Protein AF-A0AAN7QAF7-F1 (afdb_monomer)

Structure (mmCIF, N/CA/C/O backbone):
data_AF-A0AAN7QAF7-F1
#
_entry.id   AF-A0AAN7QAF7-F1
#
loop_
_atom_site.group_PDB
_atom_site.id
_atom_site.type_symbol
_atom_site.label_atom_id
_atom_site.label_alt_id
_atom_site.label_comp_id
_atom_site.label_asym_id
_atom_site.label_entity_id
_atom_site.label_seq_id
_atom_site.pdbx_PDB_ins_code
_atom_site.Cartn_x
_atom_site.Cartn_y
_atom_site.Cartn_z
_atom_site.occupancy
_atom_site.B_iso_or_equiv
_atom_site.auth_seq_id
_atom_site.auth_comp_id
_atom_site.auth_asym_id
_atom_site.auth_atom_id
_atom_site.pdbx_PDB_model_num
ATOM 1 N N . MET A 1 1 ? -32.906 6.557 38.421 1.00 49.09 1 MET A N 1
ATOM 2 C CA . MET A 1 1 ? -31.482 6.964 38.502 1.00 49.09 1 MET A CA 1
ATOM 3 C C . MET A 1 1 ? -30.480 5.930 37.951 1.00 49.09 1 MET A C 1
ATOM 5 O O . MET A 1 1 ? -29.387 6.329 37.590 1.00 49.09 1 MET A O 1
ATOM 9 N N . ARG A 1 2 ? -30.810 4.629 37.822 1.00 55.72 2 ARG A N 1
ATOM 10 C CA . ARG A 1 2 ? -29.847 3.585 37.386 1.00 55.72 2 ARG A CA 1
ATOM 11 C C . ARG A 1 2 ? -29.535 3.534 35.876 1.00 55.72 2 ARG A C 1
ATOM 13 O O . ARG A 1 2 ? -28.431 3.165 35.511 1.00 55.72 2 ARG A O 1
ATOM 20 N N . ILE A 1 3 ? -30.469 3.946 35.015 1.00 55.34 3 ILE A N 1
ATOM 21 C CA . ILE A 1 3 ? -30.346 3.822 33.545 1.00 55.34 3 ILE A CA 1
ATOM 22 C C . ILE A 1 3 ? -29.390 4.870 32.939 1.00 55.34 3 ILE A C 1
ATOM 24 O O . ILE A 1 3 ? -28.676 4.584 31.979 1.00 55.34 3 ILE A O 1
ATOM 28 N N . ALA A 1 4 ? -29.322 6.068 33.530 1.00 60.53 4 ALA A N 1
ATOM 29 C CA . ALA A 1 4 ? -28.430 7.130 33.062 1.00 60.53 4 ALA A CA 1
ATOM 30 C C . ALA A 1 4 ? -26.950 6.747 33.237 1.00 60.53 4 ALA A C 1
ATOM 32 O O . ALA A 1 4 ? -26.159 6.940 32.322 1.00 60.53 4 ALA A O 1
ATOM 33 N N . ASN A 1 5 ? -26.588 6.107 34.355 1.00 67.44 5 ASN A N 1
ATOM 34 C CA . ASN A 1 5 ? -25.213 5.664 34.601 1.00 67.44 5 ASN A CA 1
ATOM 35 C C . ASN A 1 5 ? -24.776 4.535 33.656 1.00 67.44 5 ASN A C 1
ATOM 37 O O . ASN A 1 5 ? -23.627 4.525 33.229 1.00 67.44 5 ASN A O 1
ATOM 41 N N . SER A 1 6 ? -25.680 3.625 33.268 1.00 68.69 6 SER A N 1
ATOM 42 C CA . SER A 1 6 ? -25.362 2.584 32.279 1.00 68.69 6 SER A CA 1
ATOM 43 C C . SER A 1 6 ? -25.196 3.139 30.860 1.00 68.69 6 SER A C 1
ATOM 45 O O . SER A 1 6 ? -24.299 2.707 30.144 1.00 68.69 6 SER A O 1
ATOM 47 N N . GLN A 1 7 ? -26.015 4.118 30.449 1.00 75.56 7 GLN A N 1
ATOM 48 C CA . GLN A 1 7 ? -25.862 4.773 29.140 1.00 75.56 7 GLN A CA 1
ATOM 49 C C . GLN A 1 7 ? -24.601 5.638 29.068 1.00 75.56 7 GLN A C 1
ATOM 51 O O . GLN A 1 7 ? -23.912 5.622 28.051 1.00 75.56 7 GLN A O 1
ATOM 56 N N . ILE A 1 8 ? -24.279 6.360 30.145 1.00 83.00 8 ILE A N 1
ATOM 57 C CA . ILE A 1 8 ? -23.038 7.137 30.248 1.00 83.00 8 ILE A CA 1
ATOM 58 C C . ILE A 1 8 ? -21.828 6.201 30.163 1.00 83.00 8 ILE A C 1
ATOM 60 O O . ILE A 1 8 ? -20.916 6.467 29.390 1.00 83.00 8 ILE A O 1
ATOM 64 N N . PHE A 1 9 ? -21.853 5.072 30.876 1.00 83.44 9 PHE A N 1
ATOM 65 C CA . PHE A 1 9 ? -20.771 4.090 30.847 1.00 83.44 9 PHE A CA 1
ATOM 66 C C . PHE A 1 9 ? -20.525 3.508 29.444 1.00 83.44 9 PHE A C 1
ATOM 68 O O . PHE A 1 9 ? -19.388 3.499 28.979 1.00 83.44 9 PHE A O 1
ATOM 75 N N . LEU A 1 10 ? -21.581 3.089 28.733 1.00 86.00 10 LEU A N 1
ATOM 76 C CA . LEU A 1 10 ? -21.456 2.590 27.355 1.00 86.00 10 LEU A CA 1
ATOM 77 C C . LEU A 1 10 ? -20.943 3.664 26.390 1.00 86.00 10 LEU A C 1
ATOM 79 O O . LEU A 1 10 ? -20.149 3.363 25.502 1.00 86.00 10 LEU A O 1
ATOM 83 N N . ARG A 1 11 ? -21.361 4.922 26.573 1.00 89.19 11 ARG A N 1
ATOM 84 C CA . ARG A 1 11 ? -20.878 6.042 25.760 1.00 89.19 11 ARG A CA 1
ATOM 85 C C . ARG A 1 11 ? -19.379 6.267 25.951 1.00 89.19 11 ARG A C 1
ATOM 87 O O . ARG A 1 11 ? -18.666 6.370 24.962 1.00 89.19 11 ARG A O 1
ATOM 94 N N . THR A 1 12 ? -18.900 6.253 27.194 1.00 90.50 12 THR A N 1
ATOM 95 C CA . THR A 1 12 ? -17.469 6.378 27.500 1.00 90.50 12 THR A CA 1
ATOM 96 C C . THR A 1 12 ? -16.644 5.253 26.870 1.00 90.50 12 THR A C 1
ATOM 98 O O . THR A 1 12 ? -15.569 5.515 26.340 1.00 90.50 12 THR A O 1
ATOM 101 N N . ILE A 1 13 ? -17.142 4.011 26.886 1.00 91.62 13 ILE A N 1
ATOM 102 C CA . ILE A 1 13 ? -16.455 2.880 26.240 1.00 91.62 13 ILE A CA 1
ATOM 103 C C . ILE A 1 13 ? -16.344 3.106 24.729 1.00 91.62 13 ILE A C 1
ATOM 105 O O . ILE A 1 13 ? -15.249 3.015 24.182 1.00 91.62 13 ILE A O 1
ATOM 109 N N . LEU A 1 14 ? -17.450 3.465 24.070 1.00 93.31 14 LEU A N 1
ATOM 110 C CA . LEU A 1 14 ? -17.462 3.707 22.626 1.00 93.31 14 LEU A CA 1
ATOM 111 C C . LEU A 1 14 ? -16.549 4.870 22.220 1.00 93.31 14 LEU A C 1
ATOM 113 O O . LEU A 1 14 ? -15.892 4.802 21.183 1.00 93.31 14 LEU A O 1
ATOM 117 N N . ASP A 1 15 ? -16.503 5.939 23.016 1.00 94.25 15 ASP A N 1
ATOM 118 C CA . ASP A 1 15 ? -15.635 7.086 22.745 1.00 94.25 15 ASP A CA 1
ATOM 119 C C . ASP A 1 15 ? -14.148 6.705 22.888 1.00 94.25 15 ASP A C 1
ATOM 121 O O . ASP A 1 15 ? -13.338 7.093 22.042 1.00 94.25 15 ASP A O 1
ATOM 125 N N . ASN A 1 16 ? -13.799 5.866 23.869 1.00 94.31 16 ASN A N 1
ATOM 126 C CA . ASN A 1 16 ? -12.440 5.336 24.022 1.00 94.31 16 ASN A CA 1
ATOM 127 C C . ASN A 1 16 ? -12.042 4.403 22.864 1.00 94.31 16 ASN A C 1
ATOM 129 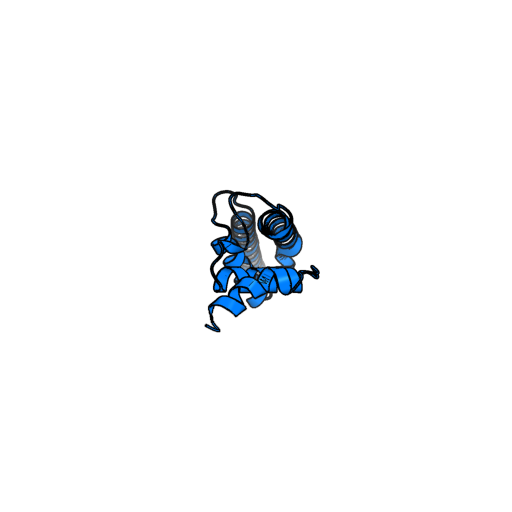O O . ASN A 1 16 ? -10.951 4.549 22.316 1.00 94.31 16 ASN A O 1
ATOM 133 N N . GLU A 1 17 ? -12.921 3.487 22.444 1.00 94.81 17 GLU A N 1
ATOM 134 C CA . GLU A 1 17 ? -12.663 2.601 21.295 1.00 94.81 17 GLU A CA 1
ATOM 135 C C . GLU A 1 17 ? -12.466 3.406 20.004 1.00 94.81 17 GLU A C 1
ATOM 137 O O . GLU A 1 17 ? -11.545 3.152 19.225 1.00 94.81 17 GLU A O 1
ATOM 142 N N . ARG A 1 18 ? -13.298 4.433 19.786 1.00 95.12 18 ARG A N 1
ATOM 143 C CA . ARG A 1 18 ? -13.155 5.345 18.644 1.00 95.12 18 ARG A CA 1
ATOM 144 C C . ARG A 1 18 ? -11.825 6.081 18.674 1.00 95.12 18 ARG A C 1
ATOM 146 O O . ARG A 1 18 ? -11.208 6.217 17.619 1.00 95.12 18 ARG A O 1
ATOM 153 N N . HIS A 1 19 ? -11.399 6.545 19.847 1.00 96.31 19 HIS A N 1
ATOM 154 C CA . HIS A 1 19 ? -10.117 7.221 20.013 1.00 96.31 19 HIS A CA 1
ATOM 155 C C . HIS A 1 19 ? -8.955 6.305 19.623 1.00 96.31 19 HIS A C 1
ATOM 157 O O . HIS A 1 19 ? -8.169 6.664 18.750 1.00 96.31 19 HIS A O 1
ATOM 163 N N . GLN A 1 20 ? -8.930 5.083 20.162 1.00 96.81 20 GLN A N 1
ATOM 164 C CA . GLN A 1 20 ? -7.898 4.091 19.851 1.00 96.81 20 GLN A CA 1
ATOM 165 C C . GLN A 1 20 ? -7.848 3.752 18.357 1.00 96.81 20 GLN A C 1
ATOM 167 O O . GLN A 1 20 ? -6.77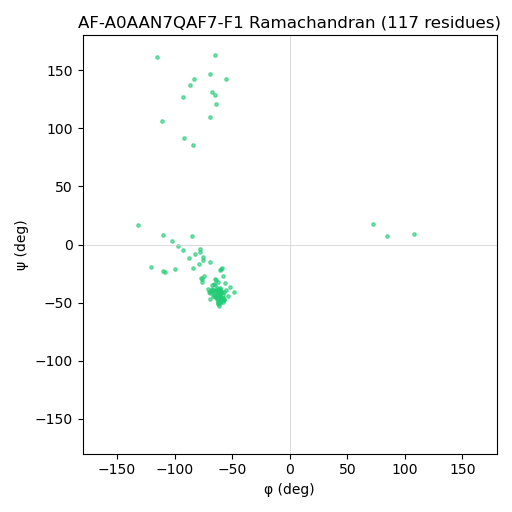0 3.656 17.773 1.00 96.81 20 GLN A O 1
ATOM 172 N N . ILE A 1 21 ? -9.008 3.625 17.703 1.00 96.19 21 ILE A N 1
ATOM 173 C CA . ILE A 1 21 ? -9.070 3.404 16.251 1.00 96.19 21 ILE A CA 1
ATOM 174 C C . ILE A 1 21 ? -8.452 4.582 15.486 1.00 96.19 21 ILE A C 1
ATOM 176 O O . ILE A 1 21 ? -7.742 4.358 14.505 1.00 96.19 21 ILE A O 1
ATOM 180 N N . GLN A 1 22 ? -8.709 5.829 15.898 1.00 97.06 22 GLN A N 1
ATOM 181 C CA . GLN A 1 22 ? -8.111 6.994 15.237 1.00 97.06 22 GLN A CA 1
ATOM 182 C C . GLN A 1 22 ? -6.598 7.068 15.453 1.00 97.06 22 GLN A C 1
ATOM 184 O O . GLN A 1 22 ? -5.882 7.386 14.504 1.00 97.06 22 GLN A O 1
ATOM 189 N N . GLU A 1 23 ? -6.113 6.739 16.650 1.00 97.56 23 GLU A N 1
ATOM 190 C CA . GLU A 1 23 ? -4.678 6.689 16.955 1.00 97.56 23 GLU A CA 1
ATOM 191 C C . GLU A 1 23 ? -3.969 5.648 16.087 1.00 97.56 23 GLU A C 1
ATOM 193 O O . GLU A 1 23 ? -3.060 5.996 15.332 1.00 97.56 23 GLU A O 1
ATOM 198 N N . LEU A 1 24 ? -4.466 4.408 16.077 1.00 97.19 24 LEU A N 1
ATOM 199 C CA . LEU A 1 24 ? -3.911 3.329 15.254 1.00 97.19 24 LEU A CA 1
ATOM 200 C C . LEU A 1 24 ? -3.974 3.658 13.760 1.00 97.19 24 LEU A C 1
ATOM 202 O O . LEU A 1 24 ? -3.039 3.384 13.008 1.00 97.19 24 LEU A O 1
ATOM 206 N N . LYS A 1 25 ? -5.060 4.292 13.305 1.00 96.81 25 LYS A N 1
ATOM 207 C CA . LYS A 1 25 ? -5.158 4.774 11.925 1.00 96.81 25 LYS A CA 1
ATOM 208 C C . LYS A 1 25 ? -4.095 5.837 11.629 1.00 96.81 25 LYS A C 1
ATOM 210 O O . LYS A 1 25 ? -3.517 5.829 10.542 1.00 96.81 25 LYS A O 1
ATOM 215 N N . GLY A 1 26 ? -3.834 6.736 12.574 1.00 97.31 26 GLY A N 1
ATOM 216 C CA . GLY A 1 26 ? -2.753 7.714 12.493 1.00 97.31 26 GLY A CA 1
ATOM 217 C C . GLY A 1 26 ? -1.385 7.048 12.358 1.00 97.31 26 GLY A C 1
ATOM 218 O O . GLY A 1 26 ? -0.626 7.406 11.461 1.00 97.31 26 GLY A O 1
ATOM 219 N N . GLU A 1 27 ? -1.105 6.033 13.173 1.00 96.56 27 GLU A N 1
ATOM 220 C CA . GLU A 1 27 ? 0.149 5.274 13.118 1.00 96.56 27 GLU A CA 1
ATOM 221 C C . GLU A 1 27 ? 0.333 4.549 11.783 1.00 96.56 27 GLU A C 1
ATOM 223 O O . GLU A 1 27 ? 1.373 4.672 11.142 1.00 96.56 27 GLU A O 1
ATOM 228 N N . VAL A 1 28 ? -0.685 3.842 11.289 1.00 96.44 28 VAL A N 1
ATOM 229 C CA . VAL A 1 28 ? -0.586 3.171 9.982 1.00 96.44 28 VAL A CA 1
ATOM 230 C C . VAL A 1 28 ? -0.327 4.187 8.868 1.00 96.44 28 VAL A C 1
ATOM 232 O O . VAL A 1 28 ? 0.497 3.955 7.982 1.00 96.44 28 VAL A O 1
ATOM 235 N N . LYS A 1 29 ? -0.977 5.353 8.932 1.00 97.06 29 LYS A N 1
ATOM 236 C CA . LYS A 1 29 ? -0.746 6.440 7.980 1.00 97.06 29 LYS A CA 1
ATOM 237 C C . LYS A 1 29 ? 0.703 6.930 8.015 1.00 97.06 29 LYS A C 1
ATOM 239 O O . LYS A 1 29 ? 1.302 7.076 6.948 1.00 97.06 29 LYS A O 1
ATOM 244 N N . THR A 1 30 ? 1.275 7.163 9.199 1.00 96.06 30 THR A N 1
ATOM 245 C CA . THR A 1 30 ? 2.676 7.600 9.306 1.00 96.06 30 THR A CA 1
ATOM 246 C C . THR A 1 30 ? 3.623 6.536 8.769 1.00 96.06 30 THR A C 1
ATOM 248 O O . THR A 1 30 ? 4.541 6.883 8.029 1.00 96.06 30 THR A O 1
ATOM 251 N N . MET A 1 31 ? 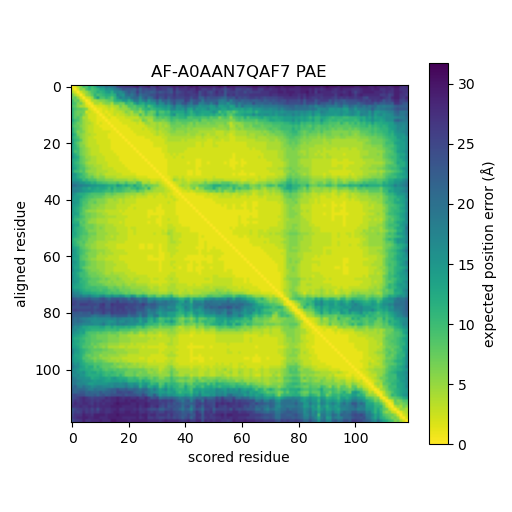3.351 5.254 9.028 1.00 95.62 31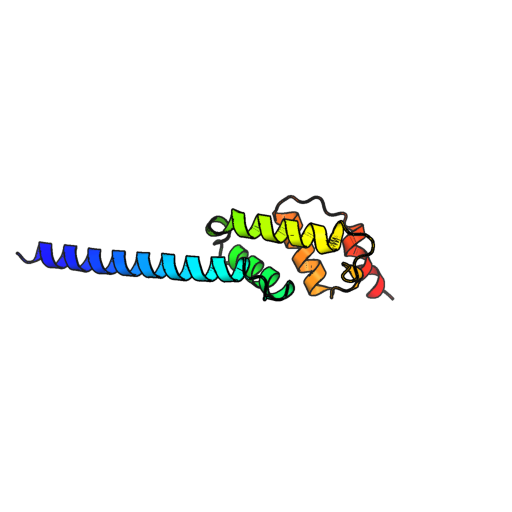 MET A N 1
ATOM 252 C CA . MET A 1 31 ? 4.141 4.134 8.512 1.00 95.62 31 MET A CA 1
ATOM 253 C C . MET A 1 31 ? 4.180 4.063 6.978 1.00 95.62 31 MET A C 1
ATOM 255 O O . MET A 1 31 ? 5.231 3.748 6.420 1.00 95.62 31 MET A O 1
ATOM 259 N N . ILE A 1 32 ? 3.078 4.386 6.289 1.00 95.19 32 ILE A N 1
ATOM 260 C CA 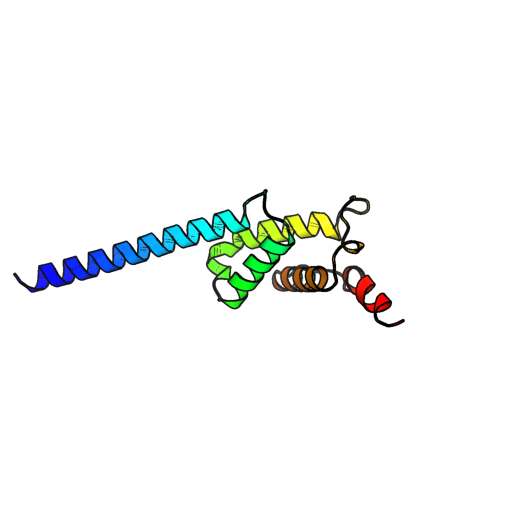. ILE A 1 32 ? 3.050 4.454 4.815 1.00 95.19 32 ILE A CA 1
ATOM 261 C C . ILE A 1 32 ? 3.879 5.649 4.316 1.00 95.19 32 ILE A C 1
ATOM 263 O O . ILE A 1 32 ? 4.632 5.533 3.350 1.00 95.19 32 ILE A O 1
ATOM 267 N N . THR A 1 33 ? 3.764 6.806 4.978 1.00 93.94 33 THR A N 1
ATOM 268 C CA . THR A 1 33 ? 4.377 8.064 4.511 1.00 93.94 33 THR A CA 1
ATOM 269 C C . THR A 1 33 ? 5.819 8.299 4.974 1.00 93.94 33 THR A C 1
ATOM 271 O O . THR A 1 33 ? 6.461 9.217 4.474 1.00 93.94 33 THR A O 1
ATOM 274 N N . ALA A 1 34 ? 6.333 7.516 5.926 1.00 92.81 34 ALA A N 1
ATOM 275 C CA . ALA A 1 34 ? 7.644 7.731 6.542 1.00 92.81 34 ALA A CA 1
ATOM 276 C C . ALA A 1 34 ? 8.787 7.582 5.530 1.00 92.81 34 ALA A C 1
ATOM 278 O O . ALA A 1 34 ? 8.957 6.514 4.956 1.00 92.81 34 ALA A O 1
ATOM 279 N N . THR A 1 35 ? 9.603 8.614 5.317 1.00 84.00 35 THR A N 1
ATOM 280 C CA . THR A 1 35 ? 10.685 8.591 4.312 1.00 84.00 35 THR A CA 1
ATOM 281 C C . THR A 1 35 ? 11.786 7.573 4.624 1.00 84.00 35 THR A C 1
ATOM 283 O O . THR A 1 35 ? 12.370 7.023 3.703 1.00 84.00 35 THR A O 1
ATOM 286 N N . GLU A 1 36 ? 12.026 7.286 5.904 1.00 83.56 36 GLU A N 1
ATOM 287 C CA . GLU A 1 36 ? 13.137 6.450 6.388 1.00 83.56 36 GLU A CA 1
ATOM 288 C C . GLU A 1 36 ? 12.945 4.940 6.170 1.00 83.56 36 GLU A C 1
ATOM 290 O O . GLU A 1 36 ? 13.882 4.176 6.373 1.00 83.56 36 GLU A O 1
ATOM 295 N N . ARG A 1 37 ? 11.744 4.486 5.787 1.00 80.69 37 ARG A N 1
ATOM 296 C CA . ARG A 1 37 ? 11.478 3.055 5.569 1.00 80.69 37 ARG A CA 1
ATOM 297 C C . ARG A 1 37 ? 11.837 2.609 4.161 1.00 80.69 37 ARG A C 1
ATOM 299 O O . ARG A 1 37 ? 11.436 3.256 3.188 1.00 80.69 37 ARG A O 1
ATOM 306 N N . GLU A 1 38 ? 12.472 1.442 4.086 1.00 84.81 38 GLU A N 1
ATOM 307 C CA . GLU A 1 38 ? 12.819 0.767 2.839 1.00 84.81 38 GLU A CA 1
ATOM 308 C C . GLU A 1 38 ? 11.580 0.550 1.951 1.00 84.81 38 GLU A C 1
ATOM 310 O O . GLU A 1 38 ? 10.495 0.227 2.460 1.00 84.81 38 GLU A O 1
ATOM 315 N N . PRO A 1 39 ? 11.698 0.684 0.616 1.00 85.69 39 PRO A N 1
ATOM 316 C CA . PRO A 1 39 ? 10.556 0.540 -0.280 1.00 85.69 39 PRO A CA 1
ATOM 317 C C . PRO A 1 39 ? 9.813 -0.796 -0.136 1.00 85.69 39 PRO A C 1
ATOM 319 O O . PRO A 1 39 ? 8.582 -0.830 -0.137 1.00 85.69 39 PRO A O 1
ATOM 322 N N . LEU A 1 40 ? 10.545 -1.898 0.057 1.00 88.62 40 LEU A N 1
ATOM 323 C CA . LEU A 1 40 ? 9.957 -3.228 0.224 1.00 88.62 40 LEU A CA 1
ATOM 324 C C . LEU A 1 40 ? 9.049 -3.320 1.461 1.00 88.62 40 LEU A C 1
ATOM 326 O O . LEU A 1 40 ? 7.948 -3.869 1.385 1.00 88.62 40 LEU A O 1
ATOM 330 N N . GLU A 1 41 ? 9.459 -2.738 2.589 1.00 91.88 41 GLU A N 1
ATOM 331 C CA . GLU A 1 41 ? 8.663 -2.752 3.821 1.00 91.88 41 GLU A CA 1
ATOM 332 C C . GLU A 1 41 ? 7.328 -2.028 3.640 1.00 91.88 41 GLU A C 1
ATOM 334 O O . GLU A 1 41 ? 6.280 -2.497 4.093 1.00 91.88 41 GLU A O 1
ATOM 339 N N . LYS A 1 42 ? 7.344 -0.897 2.930 1.00 94.12 42 LYS A N 1
ATOM 340 C CA . LYS A 1 42 ? 6.122 -0.151 2.619 1.00 94.12 42 LYS A CA 1
ATOM 341 C C . LYS A 1 42 ? 5.223 -0.915 1.657 1.00 94.12 42 LYS A C 1
ATOM 343 O O . LYS A 1 42 ? 4.012 -0.948 1.870 1.00 94.12 42 LYS A O 1
ATOM 348 N N . LEU A 1 43 ? 5.785 -1.568 0.638 1.00 94.62 43 LEU A N 1
ATOM 349 C CA . LEU A 1 43 ? 5.010 -2.428 -0.261 1.00 94.62 43 LEU A CA 1
ATOM 350 C C . LEU A 1 43 ? 4.346 -3.585 0.504 1.00 94.62 43 LEU A C 1
ATOM 352 O O . LEU A 1 43 ? 3.181 -3.891 0.243 1.00 94.62 43 LEU A O 1
ATOM 356 N N . HIS A 1 44 ? 5.025 -4.182 1.492 1.00 95.38 44 HIS A N 1
ATOM 357 C CA . HIS A 1 44 ? 4.417 -5.181 2.380 1.00 95.38 44 HIS A CA 1
ATOM 358 C C . HIS A 1 44 ? 3.300 -4.623 3.240 1.00 95.38 44 HIS A C 1
ATOM 360 O O . HIS A 1 44 ? 2.241 -5.244 3.331 1.00 95.38 44 HIS A O 1
ATOM 366 N N . LEU A 1 45 ? 3.514 -3.458 3.846 1.00 96.75 45 LEU A N 1
ATOM 367 C CA . LEU A 1 45 ? 2.486 -2.805 4.642 1.00 96.75 45 LEU A CA 1
ATOM 368 C C . LEU A 1 45 ? 1.229 -2.542 3.802 1.00 96.75 45 LEU A C 1
ATOM 370 O O . LEU A 1 45 ? 0.122 -2.868 4.224 1.00 96.75 45 LEU A O 1
ATOM 374 N N . ILE A 1 46 ? 1.396 -2.018 2.586 1.00 97.06 46 ILE A N 1
ATOM 375 C CA . ILE A 1 46 ? 0.286 -1.772 1.659 1.00 97.06 46 ILE A CA 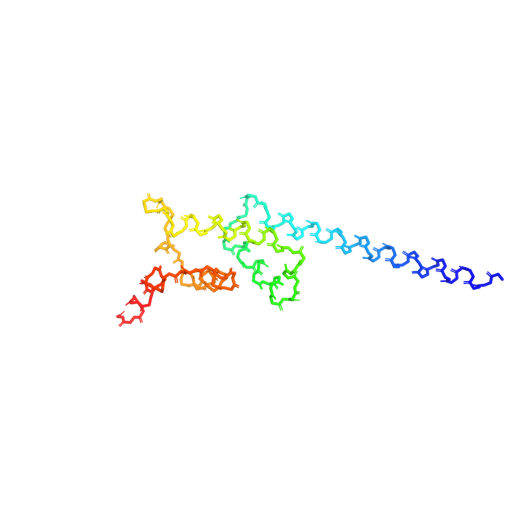1
ATOM 376 C C . ILE A 1 46 ? -0.419 -3.079 1.288 1.00 97.06 46 ILE A C 1
ATOM 378 O O . ILE A 1 46 ? -1.651 -3.124 1.297 1.00 97.06 46 ILE A O 1
ATOM 382 N N . ASP A 1 47 ? 0.331 -4.147 1.009 1.00 96.50 47 ASP A N 1
ATOM 383 C CA . ASP A 1 47 ? -0.261 -5.453 0.710 1.00 96.50 47 ASP A CA 1
ATOM 384 C C . ASP A 1 47 ? -1.101 -5.991 1.871 1.00 96.50 47 ASP A C 1
ATOM 386 O O . ASP A 1 47 ? -2.224 -6.456 1.669 1.00 96.50 47 ASP A O 1
ATOM 390 N N . GLN A 1 48 ? -0.590 -5.891 3.099 1.00 97.50 48 GLN A N 1
ATOM 391 C CA . GLN A 1 48 ? -1.310 -6.314 4.297 1.00 97.50 48 GLN A CA 1
ATOM 392 C C . GLN A 1 48 ? -2.586 -5.493 4.497 1.00 97.50 48 GLN A C 1
ATOM 394 O O . GLN A 1 48 ? -3.656 -6.067 4.693 1.00 97.50 48 GLN A O 1
ATOM 399 N N . ILE A 1 49 ? -2.508 -4.167 4.370 1.00 97.00 49 ILE A N 1
ATOM 400 C CA . ILE A 1 49 ? -3.669 -3.271 4.474 1.00 97.00 49 ILE A CA 1
ATOM 401 C C . ILE A 1 49 ? -4.741 -3.633 3.437 1.00 97.00 49 ILE A C 1
ATOM 403 O O . ILE A 1 49 ? -5.929 -3.679 3.768 1.00 97.00 49 ILE A O 1
ATOM 407 N N . GLN A 1 50 ? -4.343 -3.915 2.192 1.00 95.69 50 GLN A N 1
ATOM 408 C CA . GLN A 1 50 ? -5.269 -4.340 1.141 1.00 95.69 50 GLN A CA 1
ATOM 409 C C .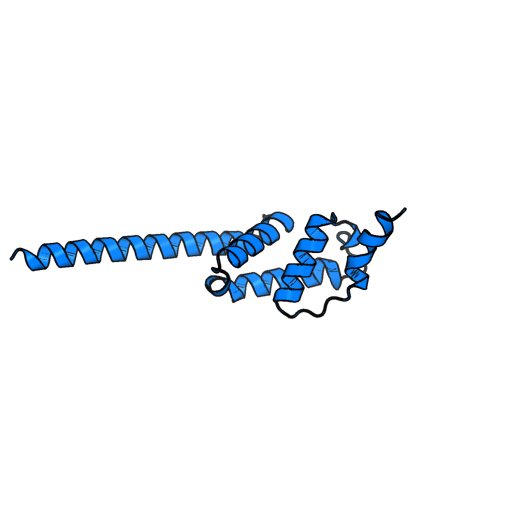 GLN A 1 50 ? -5.904 -5.700 1.448 1.00 95.69 50 GLN A C 1
ATOM 411 O O . GLN A 1 50 ? -7.122 -5.836 1.337 1.00 95.69 50 GLN A O 1
ATOM 416 N N . ARG A 1 51 ? -5.115 -6.690 1.884 1.00 96.12 51 ARG A N 1
ATOM 417 C CA . ARG A 1 51 ? -5.609 -8.032 2.249 1.00 96.12 51 ARG A CA 1
ATOM 418 C C . ARG A 1 51 ? -6.548 -8.021 3.453 1.00 96.12 51 ARG A C 1
ATOM 420 O O . ARG A 1 51 ? -7.455 -8.843 3.513 1.00 96.12 51 ARG A O 1
ATOM 427 N N . LEU A 1 52 ? -6.355 -7.081 4.375 1.00 96.69 52 LEU A N 1
ATOM 428 C CA . LEU A 1 52 ? -7.246 -6.847 5.513 1.00 96.69 52 LEU A CA 1
ATOM 429 C C . LEU A 1 52 ? -8.521 -6.075 5.130 1.00 96.69 52 LEU A C 1
ATOM 431 O O . LEU A 1 52 ? -9.383 -5.865 5.977 1.00 96.69 52 LEU A O 1
ATOM 435 N N . GLY A 1 53 ? -8.653 -5.631 3.876 1.00 96.06 53 GLY A N 1
ATOM 436 C CA . GLY A 1 53 ? -9.801 -4.847 3.420 1.00 96.06 53 GLY A CA 1
ATOM 437 C C . GLY A 1 53 ? -9.819 -3.413 3.953 1.00 96.06 53 GLY A C 1
ATOM 438 O O . GLY A 1 53 ? -10.854 -2.758 3.896 1.00 96.06 53 GLY A O 1
ATOM 439 N N . LEU A 1 54 ? -8.689 -2.902 4.452 1.00 96.88 54 LEU A N 1
ATOM 440 C CA . LEU A 1 54 ? -8.583 -1.580 5.083 1.00 96.88 54 LEU A CA 1
ATOM 441 C C . LEU A 1 54 ? -8.070 -0.489 4.132 1.00 96.88 54 LEU A C 1
ATOM 443 O O . LEU A 1 54 ? -7.976 0.673 4.522 1.00 96.88 54 LEU A O 1
ATOM 447 N N . ALA A 1 55 ? -7.755 -0.830 2.879 1.00 96.19 55 ALA A N 1
ATOM 448 C CA . ALA A 1 55 ? -7.153 0.095 1.913 1.00 96.19 55 ALA A CA 1
ATOM 449 C C . ALA A 1 55 ? -7.962 1.381 1.688 1.00 96.19 55 ALA A C 1
ATOM 451 O O . ALA A 1 55 ? -7.377 2.451 1.540 1.00 96.19 55 ALA A O 1
ATOM 452 N N . TYR A 1 56 ? -9.295 1.315 1.765 1.00 95.88 56 TYR A N 1
ATOM 453 C CA . TYR A 1 56 ? -10.168 2.482 1.592 1.00 95.88 56 TYR A CA 1
ATOM 454 C C . TYR A 1 56 ? -9.917 3.594 2.626 1.00 95.88 56 TYR A C 1
ATOM 456 O O . TYR A 1 56 ? -10.243 4.756 2.384 1.00 95.88 56 TYR A O 1
ATOM 464 N N . HIS A 1 57 ? -9.323 3.273 3.779 1.00 96.88 57 HIS A N 1
ATOM 465 C CA . HIS A 1 57 ? -8.944 4.262 4.785 1.00 96.88 57 HIS A CA 1
ATOM 466 C C . HIS A 1 57 ? -7.654 5.025 4.464 1.00 96.88 57 HIS A C 1
ATOM 468 O O . HIS A 1 57 ? -7.444 6.076 5.074 1.00 96.88 57 HIS A O 1
ATOM 474 N N . PHE A 1 58 ? -6.838 4.515 3.536 1.00 97.31 58 PHE A N 1
ATOM 475 C CA . PHE A 1 58 ? -5.485 4.993 3.222 1.00 97.31 58 PHE A CA 1
ATOM 476 C C . PHE A 1 58 ? -5.253 5.181 1.717 1.00 97.31 58 PHE A C 1
ATOM 478 O O . PHE A 1 58 ? -4.111 5.243 1.267 1.00 97.31 58 PHE A O 1
ATOM 485 N N . GLN A 1 59 ? -6.326 5.236 0.920 1.00 95.88 59 GLN A N 1
ATOM 486 C CA . GLN A 1 59 ? -6.246 5.242 -0.543 1.00 95.88 59 GLN A CA 1
ATOM 487 C C . GLN A 1 59 ? -5.322 6.354 -1.058 1.00 95.88 59 GLN A C 1
ATOM 489 O O . GLN A 1 59 ? -4.449 6.105 -1.878 1.00 95.88 59 GLN A O 1
ATOM 494 N N . LYS A 1 60 ? -5.439 7.563 -0.495 1.00 96.19 60 LYS A N 1
ATOM 495 C CA . LYS A 1 60 ? -4.616 8.715 -0.882 1.00 96.19 60 LYS A CA 1
ATOM 496 C C . LYS A 1 60 ? -3.123 8.471 -0.648 1.00 96.19 60 LYS A C 1
ATOM 498 O O . LYS A 1 60 ? -2.299 8.854 -1.475 1.00 96.19 60 LYS A O 1
ATOM 503 N N . GLU A 1 61 ? -2.769 7.903 0.499 1.00 96.94 61 GLU A N 1
ATOM 504 C CA . GLU A 1 61 ? -1.385 7.611 0.863 1.00 96.94 61 GLU A CA 1
ATOM 505 C C . GLU A 1 61 ? -0.809 6.477 0.010 1.00 96.94 61 GLU A C 1
ATOM 507 O O . GLU A 1 61 ? 0.325 6.585 -0.455 1.00 96.94 61 GLU A O 1
ATOM 512 N N . ILE A 1 62 ? -1.611 5.438 -0.244 1.00 96.31 62 ILE A N 1
ATOM 513 C CA . ILE A 1 62 ? -1.257 4.309 -1.111 1.00 96.31 62 ILE A CA 1
ATOM 514 C C . ILE A 1 62 ? -1.008 4.788 -2.545 1.00 96.31 62 ILE A C 1
ATOM 516 O O . ILE A 1 62 ? 0.040 4.478 -3.107 1.00 96.31 62 ILE A O 1
ATOM 520 N N . ASP A 1 63 ? -1.924 5.572 -3.116 1.00 95.19 63 ASP A N 1
ATOM 521 C CA . ASP A 1 63 ? -1.814 6.071 -4.492 1.00 95.19 63 ASP A CA 1
ATOM 522 C C . ASP A 1 63 ? -0.575 6.942 -4.665 1.00 95.19 63 ASP A C 1
ATOM 524 O O . ASP A 1 63 ? 0.203 6.757 -5.600 1.00 95.19 63 ASP A O 1
ATOM 528 N N . LYS A 1 64 ? -0.354 7.865 -3.719 1.00 95.00 64 LYS A N 1
ATOM 529 C CA . LYS A 1 64 ? 0.823 8.732 -3.735 1.00 95.00 64 LYS A CA 1
ATOM 530 C C . LYS A 1 64 ? 2.112 7.910 -3.709 1.00 95.00 64 LYS A C 1
ATOM 532 O O . LYS A 1 64 ? 3.004 8.160 -4.513 1.00 95.00 64 LYS A O 1
ATOM 537 N N . TYR A 1 65 ? 2.201 6.936 -2.806 1.00 94.88 65 TYR A N 1
ATOM 538 C CA . TYR A 1 65 ? 3.397 6.114 -2.678 1.00 94.88 65 TYR A CA 1
ATOM 539 C C . TYR A 1 65 ? 3.638 5.245 -3.921 1.00 94.88 65 TYR A C 1
ATOM 541 O O . TYR A 1 65 ? 4.757 5.176 -4.423 1.00 94.88 65 TYR A O 1
ATOM 549 N N . LEU A 1 66 ? 2.594 4.614 -4.464 1.00 94.00 66 LEU A N 1
ATOM 550 C CA . LEU A 1 66 ? 2.724 3.784 -5.663 1.00 94.00 66 LEU A CA 1
ATOM 551 C C . LEU A 1 66 ? 3.106 4.603 -6.904 1.00 94.00 66 LEU A C 1
ATOM 553 O O . LEU A 1 66 ? 3.885 4.120 -7.724 1.00 94.00 66 LEU A O 1
ATOM 557 N N . GLU A 1 67 ? 2.638 5.847 -7.020 1.00 92.31 67 GLU A N 1
ATOM 558 C CA . GLU A 1 67 ? 3.078 6.777 -8.067 1.00 92.31 67 GLU A CA 1
ATOM 559 C C . GLU A 1 67 ? 4.573 7.123 -7.939 1.00 92.31 67 GLU A C 1
ATOM 561 O O . GLU A 1 67 ? 5.294 7.135 -8.938 1.00 92.31 67 GLU A O 1
ATOM 566 N N . GLU A 1 68 ? 5.059 7.380 -6.721 1.00 90.25 68 GLU A N 1
ATOM 567 C CA . GLU A 1 68 ? 6.479 7.656 -6.451 1.00 90.25 68 GLU A CA 1
ATOM 568 C C . GLU A 1 68 ? 7.361 6.454 -6.810 1.00 90.25 68 GLU A C 1
ATOM 570 O O . GLU A 1 68 ? 8.358 6.593 -7.520 1.00 90.25 68 GLU A O 1
ATOM 575 N N . VAL A 1 69 ? 6.957 5.255 -6.387 1.00 88.31 69 VAL A N 1
ATOM 576 C CA . VAL A 1 69 ? 7.677 4.011 -6.683 1.00 88.31 69 VAL A CA 1
ATOM 577 C C . VAL A 1 69 ? 7.642 3.695 -8.181 1.00 88.31 69 VAL A C 1
ATOM 579 O O . VAL A 1 69 ? 8.651 3.278 -8.750 1.00 88.31 69 VAL A O 1
ATOM 582 N N . LYS A 1 70 ? 6.516 3.939 -8.861 1.00 87.56 70 LYS A N 1
ATOM 583 C CA .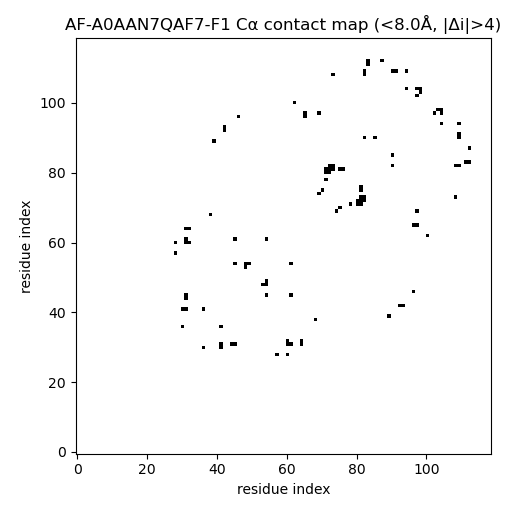 LYS A 1 70 ? 6.427 3.790 -10.318 1.00 87.56 70 LYS A CA 1
ATOM 584 C C . LYS A 1 70 ? 7.449 4.674 -11.029 1.00 87.56 70 LYS A C 1
ATOM 586 O O . LYS A 1 70 ? 8.151 4.184 -11.911 1.00 87.56 70 LYS A O 1
ATOM 591 N N . LYS A 1 71 ? 7.545 5.947 -10.639 1.00 86.62 71 LYS A N 1
ATOM 592 C CA . LYS A 1 71 ? 8.535 6.877 -11.198 1.00 86.62 71 LYS A CA 1
ATOM 593 C C . LYS A 1 71 ? 9.947 6.353 -10.990 1.00 86.62 71 LYS A C 1
ATOM 595 O O . LYS A 1 71 ? 10.692 6.234 -11.960 1.00 86.62 71 LYS A O 1
ATOM 600 N N . LEU A 1 72 ? 10.256 5.960 -9.754 1.00 83.75 72 LEU A N 1
ATOM 601 C CA . LEU A 1 72 ? 11.570 5.466 -9.356 1.00 83.75 72 LEU A CA 1
ATOM 602 C C . LEU A 1 72 ? 12.024 4.249 -10.175 1.00 83.75 72 LEU A C 1
ATOM 604 O O . LEU A 1 72 ? 13.150 4.246 -10.654 1.00 83.75 72 LEU A O 1
ATOM 608 N N . TYR A 1 73 ? 11.161 3.244 -10.363 1.00 80.50 73 TYR A N 1
ATOM 609 C CA . TYR A 1 73 ? 11.570 1.966 -10.967 1.00 80.50 73 TYR A CA 1
ATOM 610 C C . TYR A 1 73 ? 11.232 1.803 -12.457 1.00 80.50 73 TYR A C 1
ATOM 612 O O . TYR A 1 73 ? 11.840 0.960 -13.115 1.00 80.50 73 TYR A O 1
ATOM 620 N N . PHE A 1 74 ? 10.264 2.550 -13.006 1.00 77.12 74 PHE A N 1
ATOM 621 C CA . PHE A 1 74 ? 9.765 2.322 -14.374 1.00 77.12 74 PHE A CA 1
ATOM 622 C C . PHE A 1 74 ? 9.918 3.503 -15.339 1.00 77.12 74 PHE A C 1
ATOM 624 O O . PHE A 1 74 ? 9.824 3.273 -16.553 1.00 77.12 74 PHE A O 1
ATOM 631 N N . GLU A 1 75 ? 10.095 4.732 -14.845 1.00 76.06 75 GLU A N 1
ATOM 632 C CA . GLU A 1 75 ? 10.142 5.947 -15.681 1.00 76.06 75 GLU A CA 1
ATOM 633 C C . GLU A 1 75 ? 11.544 6.559 -15.797 1.00 76.06 75 GLU A C 1
ATOM 635 O O . GLU A 1 75 ? 11.826 7.219 -16.795 1.00 76.06 75 GLU A O 1
ATOM 640 N N . HIS A 1 76 ? 12.439 6.311 -14.838 1.00 67.50 76 HIS A N 1
ATOM 641 C CA . HIS A 1 76 ? 13.822 6.782 -14.899 1.00 67.50 76 HIS A CA 1
ATOM 642 C C . HIS A 1 76 ? 14.743 5.743 -15.555 1.00 67.50 76 HIS A C 1
ATOM 644 O O . HIS A 1 76 ? 15.303 4.871 -14.897 1.00 67.50 76 HIS A O 1
ATOM 650 N N . GLU A 1 77 ? 14.927 5.841 -16.873 1.00 56.84 77 GLU A N 1
ATOM 651 C CA . GLU A 1 77 ? 16.007 5.122 -17.561 1.00 56.84 77 GLU A CA 1
ATOM 652 C C . GLU A 1 77 ? 17.355 5.745 -17.150 1.00 56.84 77 GLU A C 1
ATOM 654 O O . GLU A 1 77 ? 17.652 6.885 -17.504 1.00 56.84 77 GLU A O 1
ATOM 659 N N . GLY A 1 78 ? 18.152 5.016 -16.357 1.00 51.78 78 GLY A N 1
ATOM 660 C CA . GLY A 1 78 ? 19.495 5.433 -15.928 1.00 51.78 78 GLY A CA 1
ATOM 661 C C . GLY A 1 78 ? 19.647 5.852 -14.460 1.00 51.78 78 GLY A C 1
ATOM 662 O O . GLY A 1 78 ? 20.707 6.363 -14.100 1.00 51.78 78 GLY A O 1
ATOM 663 N N . SER A 1 79 ? 18.640 5.651 -13.601 1.00 55.78 79 SER A N 1
ATOM 664 C CA . SER A 1 79 ? 18.846 5.728 -12.147 1.00 55.78 79 SER A CA 1
ATOM 665 C C . SER A 1 79 ? 19.701 4.559 -11.651 1.00 55.78 79 SER A C 1
ATOM 667 O O . SER A 1 79 ? 19.599 3.443 -12.151 1.00 55.78 79 SER A O 1
ATOM 669 N N . GLU A 1 80 ? 20.508 4.805 -10.615 1.00 54.62 80 GLU A N 1
ATOM 670 C CA . GLU A 1 80 ? 21.307 3.782 -9.911 1.00 54.62 80 GLU A CA 1
ATOM 671 C C . GLU A 1 80 ? 20.427 2.657 -9.323 1.00 54.62 80 GLU A C 1
ATOM 673 O O . GLU A 1 80 ? 20.883 1.545 -9.079 1.00 54.62 80 GLU A O 1
ATOM 678 N N . ILE A 1 81 ? 19.132 2.940 -9.153 1.00 61.16 81 ILE A N 1
ATOM 679 C CA . ILE A 1 81 ? 18.093 2.010 -8.721 1.00 61.16 81 ILE A CA 1
ATOM 680 C C . ILE A 1 81 ? 17.167 1.759 -9.914 1.00 61.16 81 ILE A C 1
ATOM 682 O O . ILE A 1 81 ? 16.383 2.632 -10.284 1.00 61.16 81 ILE A O 1
ATOM 686 N N . SER A 1 82 ? 17.262 0.578 -10.518 1.00 67.69 82 SER A N 1
ATOM 687 C CA . SER A 1 82 ? 16.398 0.118 -11.608 1.00 67.69 82 SER A CA 1
ATOM 688 C C . SER A 1 82 ? 15.568 -1.081 -11.149 1.00 67.69 82 SER A C 1
ATOM 690 O O . SER A 1 82 ? 15.905 -1.749 -10.167 1.00 67.69 82 SER A O 1
ATOM 692 N N . ILE A 1 83 ? 14.476 -1.380 -11.859 1.00 70.44 83 ILE A N 1
ATOM 693 C CA . ILE A 1 83 ? 13.705 -2.608 -11.615 1.00 70.44 83 ILE A CA 1
ATOM 694 C C . ILE A 1 83 ? 14.554 -3.876 -11.778 1.00 70.44 83 ILE A C 1
ATOM 696 O O . ILE A 1 83 ? 14.292 -4.866 -11.105 1.00 70.44 83 ILE A O 1
ATOM 700 N N . ASP A 1 84 ? 15.603 -3.829 -12.601 1.00 68.38 84 ASP A N 1
ATOM 701 C CA . ASP A 1 84 ? 16.500 -4.962 -12.847 1.00 68.38 84 ASP A CA 1
ATOM 702 C C . ASP A 1 84 ? 17.365 -5.311 -11.621 1.00 68.38 84 ASP A C 1
ATOM 704 O O . ASP A 1 84 ? 17.933 -6.399 -11.552 1.00 68.38 84 ASP A O 1
ATOM 708 N N . HIS A 1 85 ? 17.450 -4.409 -10.636 1.00 72.81 85 HIS A N 1
ATOM 709 C CA . HIS A 1 85 ? 18.129 -4.642 -9.359 1.00 72.81 85 HIS A CA 1
ATOM 710 C C . HIS A 1 85 ? 17.196 -5.160 -8.252 1.00 72.81 85 HIS A C 1
ATOM 712 O O . HIS A 1 85 ? 17.669 -5.476 -7.160 1.00 72.81 85 HIS A O 1
ATOM 718 N N . LEU A 1 86 ? 15.885 -5.258 -8.504 1.00 78.00 86 LEU A N 1
ATOM 719 C CA . LEU A 1 86 ? 14.930 -5.814 -7.548 1.00 78.00 86 LEU A CA 1
ATOM 720 C C . LEU A 1 86 ? 14.899 -7.342 -7.631 1.00 78.00 86 LEU A C 1
ATOM 722 O O . LEU A 1 86 ? 14.925 -7.932 -8.711 1.00 78.00 86 LEU A O 1
ATOM 726 N N . ASP A 1 87 ? 14.755 -7.999 -6.481 1.00 84.19 87 ASP A N 1
ATOM 727 C CA . ASP A 1 87 ? 14.490 -9.434 -6.462 1.00 84.19 87 ASP A CA 1
ATOM 728 C C . ASP A 1 87 ? 13.113 -9.761 -7.086 1.00 84.19 87 ASP A C 1
ATOM 730 O O . ASP A 1 87 ? 12.230 -8.904 -7.243 1.00 84.19 87 ASP A O 1
ATOM 734 N N . LEU A 1 88 ? 12.916 -11.034 -7.446 1.00 83.56 88 LEU A N 1
ATOM 735 C CA . LEU A 1 88 ? 11.688 -11.506 -8.090 1.00 83.56 88 LEU A CA 1
ATOM 736 C C . LEU A 1 88 ? 10.433 -11.207 -7.261 1.00 83.56 88 LEU A C 1
ATOM 738 O O . LEU A 1 88 ? 9.389 -10.857 -7.814 1.00 83.56 88 LEU A O 1
ATOM 742 N N . TYR A 1 89 ? 10.519 -11.377 -5.945 1.00 87.12 89 TYR A N 1
ATOM 743 C CA . TYR A 1 89 ? 9.383 -11.219 -5.051 1.00 87.12 89 TYR A CA 1
ATOM 744 C C . TYR A 1 89 ? 8.961 -9.752 -4.955 1.00 87.12 89 TYR A C 1
ATOM 746 O O . TYR A 1 89 ? 7.781 -9.442 -5.147 1.00 87.12 89 TYR A O 1
ATOM 754 N N . THR A 1 90 ? 9.920 -8.850 -4.764 1.00 88.00 90 THR A N 1
ATOM 755 C CA . THR A 1 90 ? 9.696 -7.404 -4.744 1.00 88.00 90 THR A CA 1
ATOM 756 C C . THR A 1 90 ? 9.141 -6.919 -6.082 1.00 88.00 90 THR A C 1
ATOM 758 O O . THR A 1 90 ? 8.150 -6.185 -6.114 1.00 88.00 90 THR A O 1
ATOM 761 N N . THR A 1 91 ? 9.700 -7.406 -7.193 1.00 86.81 91 THR A N 1
ATOM 762 C CA . THR A 1 91 ? 9.227 -7.097 -8.552 1.00 86.81 91 THR A CA 1
ATOM 763 C C . THR A 1 91 ? 7.778 -7.538 -8.766 1.00 86.81 91 THR A C 1
ATOM 765 O O . THR A 1 91 ? 6.940 -6.754 -9.221 1.00 86.81 91 THR A O 1
ATOM 768 N N . ALA A 1 92 ? 7.448 -8.782 -8.407 1.00 87.69 92 ALA A N 1
ATOM 769 C CA . ALA A 1 92 ? 6.102 -9.329 -8.561 1.00 87.69 92 ALA A CA 1
ATOM 770 C C . ALA A 1 92 ? 5.076 -8.603 -7.677 1.00 87.69 92 ALA A C 1
ATOM 772 O O . ALA A 1 92 ? 3.953 -8.326 -8.117 1.00 87.69 92 ALA A O 1
ATOM 773 N N . LEU A 1 93 ? 5.462 -8.270 -6.441 1.00 92.25 93 LEU A N 1
ATOM 774 C CA . LEU A 1 93 ? 4.633 -7.511 -5.511 1.00 92.25 93 LEU A CA 1
ATOM 775 C C . LEU A 1 93 ? 4.327 -6.117 -6.061 1.00 92.25 93 LEU A C 1
ATOM 777 O O . LEU A 1 93 ? 3.156 -5.741 -6.154 1.00 92.25 93 LEU A O 1
ATOM 781 N N . LEU A 1 94 ? 5.359 -5.383 -6.476 1.00 90.81 94 LEU A N 1
ATOM 782 C CA . LEU A 1 94 ? 5.211 -4.043 -7.028 1.00 90.81 94 LEU A CA 1
ATOM 783 C C . LEU A 1 94 ? 4.327 -4.045 -8.280 1.00 90.81 94 LEU A C 1
ATOM 785 O O . LEU A 1 94 ? 3.381 -3.261 -8.376 1.00 90.81 94 LEU A O 1
ATOM 789 N N . PHE A 1 95 ? 4.578 -4.968 -9.212 1.00 88.25 95 PHE A N 1
ATOM 790 C CA . PHE A 1 95 ? 3.768 -5.111 -10.421 1.00 88.25 95 PHE A CA 1
ATOM 791 C C . PHE A 1 95 ? 2.290 -5.342 -10.100 1.00 88.25 95 PHE A C 1
ATOM 793 O O . PHE A 1 95 ? 1.414 -4.679 -10.665 1.00 88.25 95 PHE A O 1
ATOM 800 N N . ARG A 1 96 ? 2.000 -6.265 -9.174 1.00 92.62 96 ARG A N 1
ATOM 801 C CA . ARG A 1 96 ? 0.626 -6.552 -8.760 1.00 92.62 96 ARG A CA 1
ATOM 802 C C . ARG A 1 96 ? -0.043 -5.319 -8.154 1.00 92.62 96 ARG A C 1
ATOM 804 O O . ARG A 1 96 ? -1.152 -4.994 -8.574 1.00 92.62 96 ARG A O 1
ATOM 811 N N . LEU A 1 97 ? 0.622 -4.635 -7.221 1.00 94.62 97 LEU A N 1
ATOM 812 C CA . LEU A 1 97 ? 0.075 -3.451 -6.550 1.00 94.62 97 LEU A CA 1
ATOM 813 C C . LEU A 1 97 ? -0.207 -2.314 -7.544 1.00 94.62 97 LEU A C 1
ATOM 815 O O . LEU A 1 97 ? -1.282 -1.717 -7.502 1.00 94.62 97 LEU A O 1
ATOM 819 N N . LEU A 1 98 ? 0.701 -2.068 -8.494 1.00 92.00 98 LEU A N 1
ATOM 820 C CA . LEU A 1 98 ? 0.501 -1.067 -9.546 1.00 92.00 98 LEU A CA 1
ATOM 821 C C . LEU A 1 98 ? -0.685 -1.421 -10.453 1.00 92.00 98 LEU A C 1
ATOM 823 O O . LEU A 1 98 ? -1.535 -0.574 -10.730 1.00 92.00 98 LEU A O 1
ATOM 827 N N . ARG A 1 99 ? -0.802 -2.681 -10.890 1.00 90.31 99 ARG A N 1
ATOM 828 C CA . ARG A 1 99 ? -1.943 -3.100 -11.720 1.00 90.31 99 ARG A CA 1
ATOM 829 C C . ARG A 1 99 ? -3.275 -3.025 -10.980 1.00 90.31 99 ARG A C 1
ATOM 831 O O . ARG A 1 99 ? -4.277 -2.694 -11.612 1.00 90.31 99 ARG A O 1
ATOM 838 N N . GLN A 1 100 ? -3.294 -3.299 -9.675 1.00 89.94 100 GLN A N 1
ATOM 839 C CA . GLN A 1 100 ? -4.495 -3.161 -8.844 1.00 89.94 100 GLN A CA 1
ATOM 840 C C . GLN A 1 100 ? -4.998 -1.711 -8.786 1.00 89.94 100 GLN A C 1
ATOM 842 O O . GLN A 1 100 ? -6.207 -1.508 -8.763 1.00 89.94 100 GLN A O 1
ATOM 847 N N . GLN A 1 101 ? -4.103 -0.719 -8.856 1.00 87.50 101 GLN A N 1
ATOM 848 C CA . GLN A 1 101 ? -4.470 0.704 -8.948 1.00 87.50 101 GLN A CA 1
ATOM 849 C C . GLN A 1 101 ? -4.744 1.189 -10.384 1.00 87.50 101 GLN A C 1
ATOM 851 O O . GLN A 1 101 ? -4.924 2.378 -10.627 1.00 87.50 101 GLN A O 1
ATOM 856 N N . GLY A 1 102 ? -4.778 0.284 -11.368 1.00 88.38 102 GLY A N 1
ATOM 857 C CA . GLY A 1 102 ? -5.107 0.622 -12.755 1.00 88.38 102 GLY A CA 1
ATOM 858 C C . GLY A 1 102 ? -3.934 1.133 -13.596 1.00 88.38 102 GLY A C 1
ATOM 859 O O . GLY A 1 102 ? -4.138 1.517 -14.752 1.00 88.38 102 GLY A O 1
ATOM 860 N N . TYR A 1 103 ? -2.699 1.092 -13.085 1.00 86.25 103 TYR A N 1
ATOM 861 C CA . TYR A 1 103 ? -1.528 1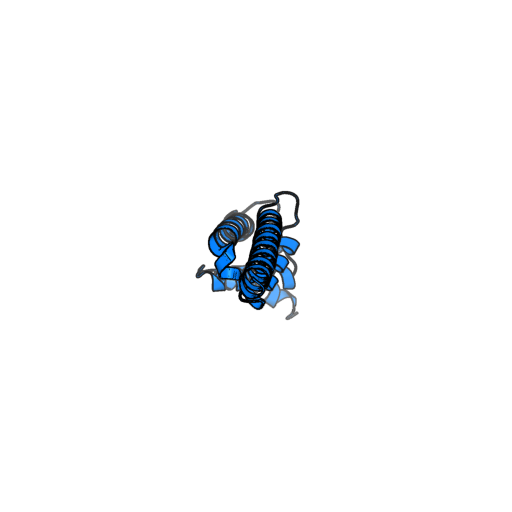.443 -13.885 1.00 86.25 103 TYR A CA 1
ATOM 862 C C . TYR A 1 103 ? -1.288 0.420 -15.002 1.00 86.25 103 TYR A C 1
ATOM 864 O O . TYR A 1 103 ? -1.235 -0.796 -14.788 1.00 86.25 103 TYR A O 1
ATOM 872 N N . ARG A 1 104 ? -1.089 0.927 -16.224 1.00 82.81 104 ARG A N 1
ATOM 873 C CA . ARG A 1 104 ? -0.700 0.118 -17.386 1.00 82.81 104 ARG A CA 1
ATOM 874 C C . ARG A 1 104 ? 0.811 -0.086 -17.395 1.00 82.81 104 ARG A C 1
ATOM 876 O O . ARG A 1 104 ? 1.540 0.668 -18.031 1.00 82.81 104 ARG A O 1
ATOM 883 N N . ILE A 1 105 ? 1.269 -1.109 -16.685 1.00 78.19 105 ILE A N 1
ATOM 884 C CA . ILE A 1 105 ? 2.674 -1.527 -16.689 1.00 78.19 105 ILE A CA 1
ATOM 885 C C . ILE A 1 105 ? 2.870 -2.610 -17.753 1.00 78.19 105 ILE A C 1
ATOM 887 O O . ILE A 1 105 ? 2.140 -3.603 -17.774 1.00 78.19 105 ILE A O 1
ATOM 891 N N . SER A 1 106 ? 3.836 -2.407 -18.655 1.00 75.06 106 SER A N 1
ATOM 892 C CA . SER A 1 106 ? 4.175 -3.403 -19.676 1.00 75.06 106 SER A CA 1
ATOM 893 C C . SER A 1 106 ? 4.735 -4.660 -19.004 1.00 75.06 106 SER A C 1
ATOM 895 O O . SER A 1 106 ? 5.694 -4.530 -18.240 1.00 75.06 106 SER A O 1
ATOM 897 N N . PRO A 1 107 ? 4.216 -5.866 -19.314 1.00 67.38 107 PRO A N 1
ATOM 898 C CA . PRO A 1 107 ? 4.788 -7.118 -18.829 1.00 67.38 107 PRO A CA 1
ATOM 899 C C . PRO A 1 107 ? 6.282 -7.204 -19.130 1.00 67.38 107 PRO A C 1
ATOM 901 O O . PRO A 1 107 ? 7.022 -7.621 -18.254 1.00 67.38 107 PRO A O 1
ATOM 904 N N . GLY A 1 108 ? 6.715 -6.690 -20.294 1.00 67.31 108 GLY A N 1
ATOM 905 C CA . GLY A 1 108 ? 8.110 -6.615 -20.745 1.00 67.31 108 GLY A CA 1
ATOM 906 C C . GLY A 1 108 ? 9.079 -6.052 -19.704 1.00 67.31 108 GLY A C 1
ATOM 907 O O . GLY A 1 108 ? 10.159 -6.606 -19.524 1.00 67.31 108 GLY A O 1
ATOM 908 N N . LYS A 1 109 ? 8.656 -5.010 -18.973 1.00 64.06 109 LYS A N 1
ATOM 909 C CA . LYS A 1 109 ? 9.452 -4.360 -17.918 1.00 64.06 109 LYS A CA 1
ATOM 910 C C . LYS A 1 109 ? 9.528 -5.175 -16.617 1.00 64.06 109 LYS A C 1
ATOM 912 O O . LYS A 1 109 ? 10.349 -4.872 -15.769 1.00 64.06 109 LYS A O 1
ATOM 917 N N . CYS A 1 110 ? 8.694 -6.204 -16.459 1.00 60.38 110 CYS A N 1
ATOM 918 C CA . CYS A 1 110 ? 8.721 -7.136 -15.326 1.00 60.38 110 CYS A CA 1
ATOM 919 C C . CYS A 1 110 ? 9.204 -8.548 -15.719 1.00 60.38 110 CYS A C 1
ATOM 921 O O . CYS A 1 110 ? 9.681 -9.289 -14.866 1.00 60.38 110 CYS A O 1
ATOM 923 N N . THR A 1 111 ? 9.103 -8.938 -16.997 1.00 51.41 111 THR A N 1
ATOM 924 C CA . THR A 1 111 ? 9.473 -10.274 -17.509 1.00 51.41 111 THR A CA 1
ATOM 925 C C . THR A 1 111 ? 10.967 -10.500 -17.696 1.00 51.41 111 THR A C 1
ATOM 927 O O . THR A 1 111 ? 11.344 -11.642 -17.959 1.00 51.41 111 THR A O 1
ATOM 930 N N . LEU A 1 112 ? 11.831 -9.490 -17.534 1.00 52.69 112 LEU A N 1
ATOM 931 C CA . LEU A 1 112 ? 13.279 -9.734 -17.565 1.00 52.69 112 LEU A CA 1
ATOM 932 C C . LEU A 1 112 ? 13.718 -10.726 -16.473 1.00 52.69 112 LEU A C 1
ATOM 934 O O . LEU A 1 112 ? 14.690 -11.438 -16.675 1.00 52.69 112 LEU A O 1
ATOM 938 N N . VAL A 1 113 ? 12.935 -10.911 -15.403 1.00 49.09 113 VAL A N 1
ATOM 939 C CA . VAL A 1 113 ? 13.215 -11.911 -14.356 1.00 49.09 113 VAL A CA 1
ATOM 940 C C . VAL A 1 113 ? 12.701 -13.323 -14.708 1.00 49.09 113 VAL A C 1
ATOM 942 O O . VAL A 1 113 ? 13.205 -14.314 -14.187 1.00 49.09 113 VAL A O 1
ATOM 945 N N . CYS A 1 114 ? 11.745 -13.463 -15.637 1.00 42.53 114 CYS A N 1
ATOM 946 C CA . CYS A 1 114 ? 11.252 -14.782 -16.066 1.00 42.53 114 CYS A CA 1
ATOM 947 C C . CYS A 1 114 ? 12.232 -15.509 -17.002 1.00 42.53 114 CYS A C 1
ATOM 949 O O . CYS A 1 114 ? 12.278 -16.735 -16.988 1.00 42.53 114 CYS A O 1
ATOM 951 N N . TYR A 1 115 ? 13.030 -14.779 -17.792 1.00 46.88 115 TYR A N 1
ATOM 952 C CA . TYR A 1 115 ? 14.005 -15.389 -18.708 1.00 46.88 115 TYR A CA 1
ATOM 953 C C . TYR A 1 115 ? 15.244 -15.965 -17.992 1.00 46.88 115 TYR A C 1
ATOM 955 O O . TYR A 1 115 ? 15.809 -16.942 -18.480 1.00 46.88 115 TYR A O 1
ATOM 963 N N . TYR A 1 116 ? 15.631 -15.438 -16.821 1.00 48.84 116 TYR A N 1
ATOM 964 C CA . TYR A 1 116 ? 16.780 -15.940 -16.042 1.00 48.84 116 TYR A CA 1
ATOM 965 C C . TYR A 1 116 ? 16.478 -17.169 -15.167 1.00 48.84 116 TYR A C 1
ATOM 967 O O . TYR A 1 116 ? 17.402 -17.753 -14.616 1.00 48.84 116 TYR A O 1
ATOM 975 N N . LEU A 1 117 ? 15.212 -17.584 -15.043 1.00 43.53 117 LEU A N 1
ATOM 976 C CA . LEU A 1 117 ? 14.822 -18.828 -14.356 1.00 43.53 117 LEU A CA 1
ATOM 977 C C . LEU A 1 117 ? 14.484 -19.971 -15.327 1.00 43.53 117 LEU A C 1
ATOM 979 O O . LEU A 1 117 ? 14.075 -21.046 -14.893 1.00 43.53 117 LEU A O 1
ATOM 983 N N . ALA A 1 118 ? 14.632 -19.736 -16.634 1.00 42.72 118 ALA A N 1
ATOM 984 C CA . ALA A 1 118 ? 14.382 -20.714 -17.692 1.00 42.72 118 ALA A CA 1
ATOM 985 C C . ALA A 1 118 ? 15.666 -21.195 -18.404 1.00 42.72 118 ALA A C 1
ATOM 987 O O . ALA A 1 118 ? 15.552 -21.906 -19.402 1.00 42.72 118 ALA A O 1
ATOM 988 N N . ASN A 1 119 ? 16.857 -20.829 -17.909 1.00 34.38 119 ASN A N 1
ATOM 989 C CA . ASN A 1 119 ? 18.151 -21.376 -18.341 1.00 34.38 119 ASN A CA 1
ATOM 990 C C . ASN A 1 119 ? 18.967 -21.847 -17.140 1.00 34.38 119 ASN A C 1
ATOM 992 O O . ASN A 1 119 ? 19.025 -21.081 -16.154 1.00 34.38 119 ASN A O 1
#

InterPro domains:
  IPR001906 Terpene synthase, N-terminal domain [PF01397] (15-107)
  IPR008930 Terpenoid cyclases/protein prenyltransferase alpha-alpha toroid [SSF48239] (13-108)
  IPR036965 Terpene synthase, N-terminal domain superfamily [G3DSA:1.50.10.130] (9-115)
  IPR050148 Terpene synthase-like [PTHR31225] (23-106)

Secondary structure (DSSP, 8-state):
-HHHHHHHHHHHHHHHHHHHHHHHHHHHHHHHH-TTS-HHHHHHHHHHHHHTT-GGGSHHHHHHHHHHHHIIIII-TT-SS-GGGS-HHHHHHHHHHHHHTT----THHHHHHHHTT--

Nearest PDB structures (foldseek):
  5ika-assembly1_A  TM=8.612E-01  e=2.433E-04  Nicotiana tabacum
  5dhk-assembly1_A  TM=8.620E-01  e=6.938E-04  Nicotiana tabacum
  3m01-assembly1_A  TM=8.611E-01  e=2.806E-03  Nicotiana tabacum
  5c05-assembly1_A  TM=8.746E-01  e=3.341E-03  Thymus vulgaris
  7bzc-assembly1_A  TM=7.328E-01  e=3.979E-03  Arabidopsis thaliana

Mean predicted aligned error: 8.49 Å

Sequence (119 aa):
MRIANSQIFLRTILDNERHQIQELKGEVKTMITATEREPLEKLHLIDQIQRLGLAYHFQKEIDKYLEEVKKLYFEHEGSEISIDHLDLYTTALLFRLLRQQGYRISPGKCTLVCYYLAN

pLDDT: mean 82.79, std 16.28, range [34.38, 97.56]

Foldseek 3Di:
DPVVVVVVVVVVVVVVVVVVVVVVLVVLQCVLVPPPDDLLVNLVSCVVCVVVVNCVSCVVSLVVSLVVVCCQAPVDDDDPDYLVPDDLVSLVSSVVSCVVVVDDDDVVSSCVVVVVVVD

Organism: NCBI:txid236973

Solvent-accessible surface area (backbone atoms only — not comparable to full-atom values): 7073 Å² total; per-residue (Å²): 126,72,66,62,58,54,54,52,50,54,49,55,50,52,54,51,53,51,48,53,53,51,52,53,50,49,51,54,52,48,62,68,67,43,82,89,58,57,70,66,61,42,54,50,52,52,51,50,36,47,76,71,68,50,37,84,82,43,46,71,61,50,54,53,50,52,54,52,49,43,43,51,43,74,66,46,89,84,49,98,55,42,53,90,76,49,55,70,66,59,46,54,50,52,53,50,58,43,45,75,74,67,49,90,72,60,62,73,82,63,44,68,64,59,60,69,74,72,108

Radius of gyration: 20.63 Å; Cα contacts (8 Å, |Δi|>4): 56; chains: 1; bounding box: 53×30×59 Å